Protein AF-A0A0G1RET8-F1 (afdb_monomer_lite)

Foldseek 3Di:
DVVLVVVQVVCCVPVVHGDFDDADDVNPDTHDPSVVVVVVVVVVVVVVVVVVD

Structure (mmCIF, N/CA/C/O backbone):
data_AF-A0A0G1RET8-F1
#
_entry.id   AF-A0A0G1RET8-F1
#
loop_
_atom_site.group_PDB
_atom_site.id
_atom_site.type_symbol
_atom_site.label_atom_id
_atom_site.label_alt_id
_atom_site.label_comp_id
_atom_site.label_asym_id
_atom_site.label_entity_id
_atom_site.label_seq_id
_atom_site.pdbx_PDB_ins_code
_atom_site.Cartn_x
_atom_site.Cartn_y
_atom_site.Cartn_z
_atom_site.occupancy
_atom_site.B_iso_or_equiv
_atom_site.auth_seq_id
_atom_site.auth_comp_id
_atom_site.auth_asym_id
_atom_site.auth_atom_id
_atom_site.pdbx_PDB_model_num
ATOM 1 N N . MET A 1 1 ? -9.228 2.343 1.611 1.00 91.69 1 MET A N 1
ATOM 2 C CA . MET A 1 1 ? -9.068 0.893 1.372 1.00 91.69 1 MET A CA 1
ATOM 3 C C . MET A 1 1 ? -9.380 0.508 -0.069 1.00 91.69 1 MET A C 1
ATOM 5 O O . MET A 1 1 ? -8.443 0.142 -0.761 1.00 91.69 1 MET A O 1
ATOM 9 N N . LEU A 1 2 ? -10.625 0.638 -0.553 1.00 96.94 2 LEU A N 1
ATOM 10 C CA . LEU A 1 2 ? -10.990 0.255 -1.933 1.00 96.94 2 LEU A CA 1
ATOM 11 C C . LEU A 1 2 ? -10.139 0.944 -3.010 1.00 96.94 2 LEU A C 1
ATOM 13 O O . LEU A 1 2 ? -9.619 0.272 -3.891 1.00 96.94 2 LEU A O 1
ATOM 17 N N . SER A 1 3 ? -9.945 2.261 -2.908 1.00 96.88 3 SER A N 1
ATOM 18 C CA . SER A 1 3 ? -9.103 3.022 -3.842 1.00 96.88 3 SER A CA 1
ATOM 19 C C . SER A 1 3 ? -7.671 2.486 -3.922 1.00 96.88 3 SER A C 1
ATOM 21 O O . SER A 1 3 ? -7.154 2.276 -5.015 1.00 96.88 3 SER A O 1
ATOM 23 N N . GLY A 1 4 ? -7.050 2.204 -2.772 1.00 97.31 4 GLY A N 1
ATOM 24 C CA . GLY A 1 4 ? -5.716 1.609 -2.717 1.00 97.31 4 GLY A CA 1
ATOM 25 C C . GLY A 1 4 ? -5.686 0.201 -3.318 1.00 97.31 4 GLY A C 1
ATOM 26 O O . GLY A 1 4 ? -4.834 -0.092 -4.149 1.00 97.31 4 GLY A O 1
ATOM 27 N N . ALA A 1 5 ? -6.663 -0.649 -2.990 1.00 98.00 5 ALA A N 1
ATOM 28 C CA . ALA A 1 5 ? -6.745 -1.998 -3.550 1.00 98.00 5 ALA A CA 1
ATOM 29 C C . ALA A 1 5 ? -6.871 -1.983 -5.083 1.00 98.00 5 ALA A C 1
ATOM 31 O O . ALA A 1 5 ? -6.147 -2.707 -5.763 1.00 98.00 5 ALA A O 1
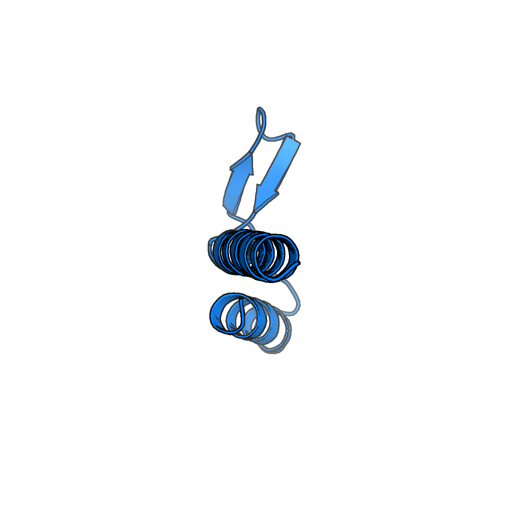ATOM 32 N N . VAL A 1 6 ? -7.736 -1.122 -5.630 1.00 98.44 6 VAL A N 1
ATOM 33 C CA . VAL A 1 6 ? -7.916 -0.974 -7.081 1.00 98.44 6 VAL A CA 1
ATOM 34 C C . VAL A 1 6 ? -6.643 -0.450 -7.744 1.00 98.44 6 VAL A C 1
ATOM 36 O O . VAL A 1 6 ? -6.226 -1.013 -8.749 1.0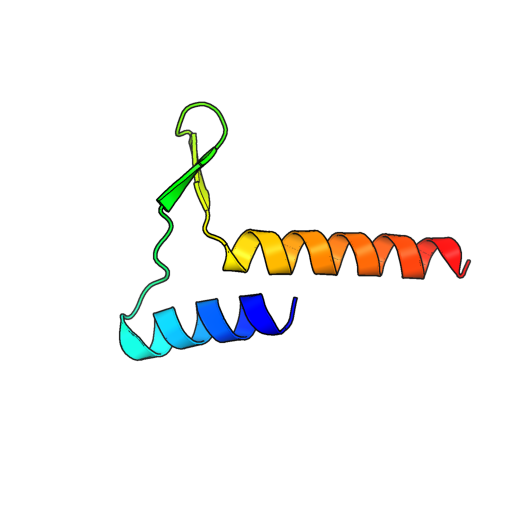0 98.44 6 VAL A O 1
ATOM 39 N N . SER A 1 7 ? -5.983 0.564 -7.176 1.00 97.94 7 SER A N 1
ATOM 40 C CA . SER A 1 7 ? -4.727 1.101 -7.724 1.00 97.94 7 SER A CA 1
ATOM 41 C C . SER A 1 7 ? -3.632 0.032 -7.795 1.00 97.94 7 SER A C 1
ATOM 43 O O . SER A 1 7 ? -3.074 -0.215 -8.859 1.00 97.94 7 SER A O 1
ATOM 45 N N . ASN A 1 8 ? -3.388 -0.677 -6.690 1.00 98.25 8 ASN A N 1
ATOM 46 C CA . ASN A 1 8 ? -2.399 -1.754 -6.620 1.00 98.25 8 ASN A CA 1
ATOM 47 C C . ASN A 1 8 ? -2.763 -2.957 -7.517 1.00 98.25 8 ASN A C 1
ATOM 49 O O . ASN A 1 8 ? -1.883 -3.703 -7.953 1.00 98.25 8 ASN A O 1
ATOM 53 N N . MET A 1 9 ? -4.051 -3.193 -7.779 1.00 98.50 9 MET A N 1
ATOM 54 C CA . MET A 1 9 ? -4.500 -4.203 -8.740 1.00 98.50 9 MET A CA 1
ATOM 55 C C . MET A 1 9 ? -4.221 -3.763 -10.181 1.00 98.50 9 MET A C 1
ATOM 57 O O . MET A 1 9 ? -3.713 -4.561 -10.964 1.00 98.50 9 MET A O 1
ATOM 61 N N . LEU A 1 10 ? -4.520 -2.508 -10.528 1.00 98.44 10 LEU A N 1
ATOM 62 C CA . LEU A 1 10 ? -4.243 -1.956 -11.856 1.00 98.44 10 LEU A CA 1
ATOM 63 C C . LEU A 1 10 ? -2.748 -1.992 -12.173 1.00 98.44 10 LEU A C 1
ATOM 65 O O . LEU A 1 10 ? -2.380 -2.413 -13.267 1.00 98.44 10 LEU A O 1
ATOM 69 N N . ASP A 1 11 ? -1.895 -1.658 -11.205 1.00 98.25 11 ASP A N 1
ATOM 70 C CA . ASP A 1 11 ? -0.444 -1.755 -11.369 1.00 98.25 11 ASP A CA 1
ATOM 71 C C . ASP A 1 11 ? -0.009 -3.182 -11.730 1.00 98.25 11 ASP A C 1
ATOM 73 O O . ASP A 1 11 ? 0.733 -3.388 -12.692 1.00 98.25 11 ASP A O 1
ATOM 77 N N . ARG A 1 12 ? -0.557 -4.194 -11.045 1.00 98.38 12 ARG A N 1
ATOM 78 C CA . ARG A 1 12 ? -0.287 -5.606 -11.361 1.00 98.38 12 ARG A CA 1
ATOM 79 C C . ARG A 1 12 ? -0.786 -6.009 -12.747 1.00 98.38 12 ARG A C 1
ATOM 81 O O . ARG A 1 12 ? -0.099 -6.761 -13.428 1.00 98.38 12 ARG A O 1
ATOM 88 N N . LEU A 1 13 ? -1.956 -5.528 -13.165 1.00 98.62 13 LEU A N 1
ATOM 89 C CA . LEU A 1 13 ? -2.533 -5.865 -14.470 1.00 98.62 13 LEU A CA 1
ATOM 90 C C . LEU A 1 13 ? -1.782 -5.205 -15.635 1.00 98.62 13 LEU A C 1
ATOM 92 O O . LEU A 1 13 ? -1.662 -5.814 -16.694 1.00 98.62 13 LEU A O 1
ATOM 96 N N . ILE A 1 14 ? -1.289 -3.977 -15.451 1.00 98.50 14 ILE A N 1
ATOM 97 C CA . ILE A 1 14 ? -0.660 -3.183 -16.518 1.00 98.50 14 ILE A CA 1
ATOM 98 C C . ILE A 1 14 ? 0.857 -3.395 -16.555 1.00 98.50 14 ILE A C 1
ATOM 100 O O . ILE A 1 14 ? 1.435 -3.526 -17.632 1.00 98.50 14 ILE A O 1
ATOM 104 N N . PHE A 1 15 ? 1.514 -3.419 -15.394 1.00 98.00 15 PHE A N 1
ATOM 105 C CA . PHE A 1 15 ? 2.976 -3.456 -15.282 1.00 98.00 15 PHE A CA 1
ATOM 106 C C . PHE A 1 15 ? 3.523 -4.802 -14.795 1.00 98.00 15 PHE A C 1
ATOM 108 O O . PHE A 1 15 ? 4.735 -4.998 -14.805 1.00 98.00 15 PHE A O 1
ATOM 115 N N . GLY A 1 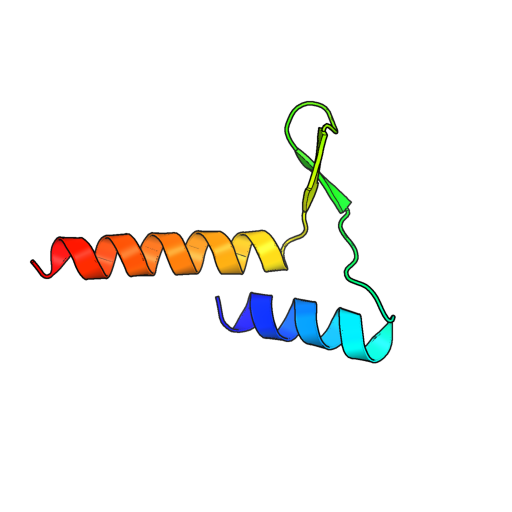16 ? 2.662 -5.728 -14.358 1.00 98.19 16 GLY A N 1
ATOM 116 C CA . GLY A 1 16 ? 3.076 -7.021 -13.802 1.00 98.19 16 GLY A CA 1
ATOM 117 C C . GLY A 1 16 ? 3.625 -6.948 -12.372 1.00 98.19 16 GLY A C 1
ATOM 118 O O . GLY A 1 16 ? 3.951 -7.979 -11.788 1.00 98.19 16 GLY A O 1
ATOM 119 N N . CYS A 1 17 ? 3.714 -5.754 -11.783 1.00 97.12 17 CYS A N 1
ATOM 120 C CA . CYS A 1 17 ? 4.197 -5.529 -10.424 1.00 97.12 17 CYS A CA 1
ATOM 121 C C . CYS A 1 17 ? 3.589 -4.256 -9.823 1.00 97.12 17 CYS A C 1
ATOM 123 O O . CYS A 1 17 ? 3.015 -3.433 -10.532 1.00 97.12 17 CYS A O 1
ATOM 125 N N . VAL A 1 18 ? 3.727 -4.104 -8.507 1.00 98.25 18 VAL A N 1
ATOM 126 C CA . VAL A 1 18 ? 3.424 -2.856 -7.795 1.00 98.25 18 VAL A CA 1
ATOM 127 C C . VAL A 1 18 ? 4.700 -2.034 -7.688 1.00 98.25 18 VAL A C 1
ATOM 129 O O . VAL A 1 18 ? 5.774 -2.598 -7.478 1.00 98.25 18 VAL A O 1
ATOM 132 N N . ARG A 1 19 ? 4.594 -0.712 -7.850 1.00 97.25 19 ARG A N 1
ATOM 133 C CA . ARG A 1 19 ? 5.738 0.191 -7.699 1.00 97.25 19 ARG A CA 1
ATOM 134 C C . ARG A 1 19 ? 5.744 0.815 -6.315 1.00 97.25 19 ARG A C 1
ATOM 136 O O . ARG A 1 19 ? 4.989 1.747 -6.050 1.00 97.25 19 ARG A O 1
ATOM 143 N N . ASP A 1 20 ? 6.670 0.355 -5.490 1.00 97.44 20 ASP A N 1
ATOM 144 C CA . ASP A 1 20 ? 6.931 0.922 -4.172 1.00 97.44 20 ASP A CA 1
ATOM 145 C C . ASP A 1 20 ? 8.084 1.923 -4.253 1.00 97.44 20 ASP A C 1
ATOM 147 O O . ASP A 1 20 ? 9.118 1.653 -4.864 1.00 97.44 20 ASP A O 1
ATOM 151 N N . PHE A 1 21 ? 7.886 3.115 -3.692 1.00 96.69 21 PHE A N 1
ATOM 152 C CA . PHE A 1 21 ? 8.818 4.239 -3.862 1.00 96.69 21 PHE A CA 1
ATOM 153 C C . PHE A 1 21 ? 8.966 5.118 -2.620 1.00 96.69 21 PHE A C 1
ATOM 155 O O . PHE A 1 21 ? 9.819 6.003 -2.599 1.00 96.69 21 PHE A O 1
ATOM 162 N N . ILE A 1 22 ? 8.153 4.901 -1.584 1.00 97.44 22 ILE A N 1
ATOM 163 C CA . ILE A 1 22 ? 8.253 5.622 -0.318 1.00 97.44 22 ILE A CA 1
ATOM 164 C C . ILE A 1 22 ? 9.084 4.762 0.640 1.00 97.44 22 ILE A C 1
ATOM 166 O O . ILE A 1 22 ? 8.616 3.687 1.017 1.00 97.44 22 ILE A O 1
ATOM 170 N N . PRO A 1 23 ? 10.298 5.190 1.030 1.00 97.00 23 PRO A N 1
ATOM 171 C CA . PRO A 1 23 ? 11.122 4.439 1.968 1.00 97.00 23 PRO A CA 1
ATOM 172 C C . PRO A 1 23 ? 10.561 4.505 3.392 1.00 97.00 23 PRO A C 1
ATOM 174 O O . PRO A 1 23 ? 10.045 5.537 3.828 1.00 97.00 23 PRO A O 1
ATOM 177 N N . PHE A 1 24 ? 10.707 3.418 4.146 1.00 95.44 24 PHE A N 1
ATOM 178 C CA . PHE A 1 24 ? 10.309 3.325 5.549 1.00 95.44 24 PHE A CA 1
ATOM 179 C C . PHE A 1 24 ? 11.373 2.616 6.392 1.00 95.44 24 PHE A C 1
ATOM 181 O O . PHE A 1 24 ? 12.027 1.694 5.914 1.00 95.44 24 PHE A O 1
ATOM 188 N N . ILE A 1 25 ? 11.526 3.049 7.654 1.00 91.19 25 ILE A N 1
ATOM 189 C CA . ILE A 1 25 ? 12.533 2.569 8.628 1.00 91.19 25 ILE A CA 1
ATOM 190 C C . ILE A 1 25 ? 13.910 2.398 7.967 1.00 91.19 25 ILE A C 1
ATOM 192 O O . ILE A 1 25 ? 14.325 1.285 7.673 1.00 91.19 25 ILE A O 1
ATOM 196 N N . PHE A 1 26 ? 14.624 3.504 7.733 1.00 91.31 26 PHE A N 1
ATOM 197 C CA . PHE A 1 26 ? 15.989 3.473 7.179 1.00 91.31 26 PHE A CA 1
ATOM 198 C C . PHE A 1 26 ? 16.125 2.581 5.925 1.00 91.31 26 PHE A C 1
ATOM 200 O O . PHE A 1 26 ? 17.027 1.750 5.858 1.00 91.31 26 PHE A O 1
ATOM 207 N N . ASP A 1 27 ? 15.197 2.719 4.971 1.00 91.44 27 ASP A N 1
ATOM 208 C CA . ASP A 1 27 ? 15.155 1.938 3.722 1.00 91.44 27 ASP A CA 1
ATOM 209 C C . ASP A 1 27 ? 14.978 0.412 3.904 1.00 91.44 27 ASP A C 1
ATOM 211 O O . ASP A 1 27 ? 15.223 -0.358 2.976 1.00 91.44 27 ASP A O 1
ATOM 215 N N . LEU A 1 28 ? 14.516 -0.056 5.074 1.00 94.12 28 LEU A N 1
ATOM 216 C CA . LEU A 1 28 ? 14.260 -1.481 5.325 1.00 94.12 28 LEU A CA 1
ATOM 217 C C . LEU A 1 28 ? 13.138 -2.028 4.436 1.00 94.12 28 LEU A C 1
ATOM 219 O O . LEU A 1 28 ? 13.192 -3.179 4.002 1.00 94.12 28 LEU A O 1
ATOM 223 N N . PHE A 1 29 ? 12.111 -1.218 4.180 1.00 94.38 29 PHE A N 1
ATOM 224 C CA . PHE A 1 29 ? 11.067 -1.541 3.217 1.00 94.38 29 PHE A CA 1
ATOM 225 C C . PHE A 1 29 ? 10.518 -0.295 2.536 1.00 94.38 29 PHE A C 1
ATOM 227 O O . PHE A 1 29 ? 10.608 0.818 3.055 1.00 94.38 29 PHE A O 1
ATOM 234 N N . TYR A 1 30 ? 9.919 -0.515 1.371 1.00 97.56 30 TYR A N 1
ATOM 235 C CA . TYR A 1 30 ? 9.249 0.508 0.588 1.00 97.56 30 TYR A CA 1
ATOM 236 C C . TYR A 1 30 ? 7.753 0.226 0.560 1.00 97.56 30 TYR A C 1
ATOM 238 O O . TYR A 1 30 ? 7.321 -0.922 0.642 1.00 97.56 30 TYR A O 1
ATOM 246 N N . PHE A 1 31 ? 6.973 1.288 0.450 1.00 97.62 31 PHE A N 1
ATOM 247 C CA . PHE A 1 31 ? 5.537 1.222 0.226 1.00 97.62 31 PHE A CA 1
ATOM 248 C C . PHE A 1 31 ? 5.134 2.305 -0.774 1.00 97.62 31 PHE A C 1
ATOM 250 O O . PHE A 1 31 ? 5.964 3.088 -1.255 1.00 97.62 31 PHE A O 1
ATOM 257 N N . ASN A 1 32 ? 3.851 2.370 -1.094 1.00 97.94 32 ASN A N 1
ATOM 258 C CA . ASN A 1 32 ? 3.301 3.416 -1.940 1.00 97.94 32 ASN A CA 1
ATOM 259 C C . ASN A 1 32 ? 2.024 4.030 -1.341 1.00 97.94 32 ASN A C 1
ATOM 261 O O . ASN A 1 32 ? 1.534 3.649 -0.277 1.00 97.94 32 ASN A O 1
ATOM 265 N N . ALA A 1 33 ? 1.461 5.021 -2.031 1.00 97.56 33 ALA A N 1
ATOM 266 C CA . ALA A 1 33 ? 0.253 5.698 -1.565 1.00 97.56 33 ALA A CA 1
ATOM 267 C C . ALA A 1 33 ? -0.955 4.750 -1.412 1.00 97.56 33 ALA A C 1
ATOM 269 O O . ALA A 1 33 ? -1.773 4.936 -0.509 1.00 97.56 33 ALA A O 1
ATOM 270 N N . ALA A 1 34 ? -1.076 3.733 -2.268 1.00 98.06 34 ALA A N 1
ATOM 271 C CA . ALA A 1 34 ? -2.147 2.750 -2.201 1.00 98.06 34 ALA A CA 1
ATOM 272 C C . ALA A 1 34 ? -2.082 1.923 -0.909 1.00 98.06 34 ALA A C 1
ATOM 274 O O . ALA A 1 34 ? -3.124 1.722 -0.278 1.00 98.06 34 ALA A O 1
ATOM 275 N N . ASP A 1 35 ? -0.885 1.534 -0.464 1.00 97.62 35 ASP A N 1
ATOM 276 C CA . ASP A 1 35 ? -0.690 0.821 0.804 1.00 97.62 35 ASP A CA 1
ATOM 277 C C . ASP A 1 35 ? -1.128 1.676 1.995 1.00 97.62 35 ASP A C 1
ATOM 279 O O . ASP A 1 35 ? -1.855 1.197 2.868 1.00 97.62 35 ASP A O 1
ATOM 283 N N . THR A 1 36 ? -0.809 2.975 1.985 1.00 97.06 36 THR A N 1
ATOM 284 C CA . THR A 1 36 ? -1.272 3.930 3.006 1.00 97.06 36 THR A CA 1
ATOM 285 C C . THR A 1 36 ? -2.800 3.996 3.067 1.00 97.06 36 THR A C 1
ATOM 287 O O . THR A 1 36 ? -3.384 3.954 4.150 1.00 97.06 36 THR A O 1
ATOM 290 N N . PHE A 1 37 ? -3.487 4.054 1.919 1.00 97.81 37 PHE A N 1
ATOM 291 C CA . PHE A 1 37 ? -4.955 4.079 1.878 1.00 97.81 37 PHE A CA 1
ATOM 292 C C . PHE A 1 37 ? -5.597 2.762 2.325 1.00 97.81 37 PHE A C 1
ATOM 294 O O . PHE A 1 37 ? -6.729 2.766 2.834 1.00 97.81 37 PHE A O 1
ATOM 301 N N . ILE A 1 38 ? -4.932 1.630 2.093 1.00 98.50 38 ILE A N 1
ATOM 302 C CA . ILE A 1 38 ? -5.368 0.324 2.591 1.00 98.50 38 ILE A CA 1
ATOM 303 C C . ILE A 1 38 ? -5.198 0.286 4.110 1.00 98.50 38 ILE A C 1
ATOM 305 O O . ILE A 1 38 ? -6.192 0.074 4.803 1.00 98.50 38 ILE A O 1
ATOM 309 N N . ALA A 1 39 ? -4.001 0.586 4.618 1.00 97.69 39 ALA A N 1
ATOM 310 C CA . ALA A 1 39 ? -3.679 0.564 6.042 1.00 97.69 39 ALA A CA 1
ATOM 311 C C . ALA A 1 39 ? -4.561 1.521 6.859 1.00 97.69 39 ALA A C 1
ATOM 313 O O . ALA A 1 39 ? -5.166 1.106 7.845 1.00 97.69 39 ALA A O 1
ATOM 314 N N . ALA A 1 40 ? -4.719 2.775 6.421 1.00 97.75 40 ALA A N 1
ATOM 315 C CA . ALA A 1 40 ? -5.572 3.749 7.103 1.00 97.75 40 ALA A CA 1
ATOM 316 C C . ALA A 1 40 ? -7.051 3.330 7.093 1.00 97.75 40 ALA A C 1
ATOM 318 O O . ALA A 1 40 ? -7.743 3.442 8.102 1.00 97.75 40 ALA A O 1
ATOM 319 N N . GLY A 1 41 ? -7.542 2.808 5.964 1.00 97.56 41 GLY A N 1
ATOM 320 C CA . GLY A 1 41 ? -8.916 2.316 5.874 1.00 97.56 41 GLY A CA 1
ATOM 321 C C . GLY A 1 41 ? -9.173 1.116 6.787 1.00 97.56 41 GLY A C 1
ATOM 322 O O . GLY A 1 41 ? -10.211 1.064 7.439 1.00 97.56 41 GLY A O 1
ATOM 323 N N . PHE A 1 42 ? -8.218 0.189 6.870 1.00 98.12 42 PHE A N 1
ATOM 324 C CA . PHE A 1 42 ? -8.286 -0.941 7.792 1.00 98.12 42 PHE A CA 1
ATOM 325 C C . PHE A 1 42 ? -8.245 -0.485 9.256 1.00 98.12 42 PHE A C 1
ATOM 327 O O . PHE A 1 42 ? -9.050 -0.946 10.060 1.00 98.12 42 PHE A O 1
ATOM 334 N N . LEU A 1 43 ? -7.386 0.482 9.595 1.00 98.00 43 LEU A N 1
ATOM 335 C CA . LEU A 1 43 ? -7.335 1.063 10.936 1.00 98.00 43 LEU A CA 1
ATOM 336 C C . LEU A 1 43 ? -8.677 1.695 11.334 1.00 98.00 43 LEU A C 1
ATOM 338 O O . LEU A 1 43 ? -9.179 1.428 12.423 1.00 98.00 43 LEU A O 1
ATOM 342 N N . PHE A 1 44 ? -9.296 2.486 10.452 1.00 97.12 44 PHE A N 1
ATOM 343 C CA . PHE A 1 44 ? -10.620 3.057 10.718 1.00 97.12 44 PHE A CA 1
ATOM 344 C C . PHE A 1 44 ? -11.710 1.993 10.845 1.00 97.12 44 PHE A C 1
ATOM 346 O O . PHE A 1 44 ? -12.588 2.131 11.694 1.00 97.12 44 PHE A O 1
ATOM 353 N N . PHE A 1 45 ? -11.645 0.930 10.041 1.00 96.94 45 PHE A N 1
ATOM 354 C CA . PHE A 1 45 ? -12.556 -0.204 10.165 1.00 96.94 45 PHE A CA 1
ATOM 355 C C . PHE A 1 45 ? -12.445 -0.869 11.543 1.00 96.94 45 PHE A C 1
ATOM 357 O O . PHE A 1 45 ? -13.468 -1.079 12.188 1.00 96.94 45 PHE A O 1
ATOM 364 N N . LEU A 1 46 ? -11.225 -1.121 12.033 1.00 97.31 46 LEU A N 1
ATOM 365 C CA . LEU A 1 46 ? -11.012 -1.665 13.378 1.00 97.31 46 LEU A CA 1
ATOM 366 C C . LEU A 1 46 ? -11.544 -0.726 14.465 1.00 97.31 46 LEU A C 1
ATOM 368 O O . LEU A 1 46 ? -12.250 -1.174 15.362 1.00 97.31 46 LEU A O 1
ATOM 372 N N . ILE A 1 47 ? -11.253 0.577 14.372 1.00 97.62 47 ILE A N 1
ATOM 373 C CA . ILE A 1 47 ? -11.761 1.571 15.331 1.00 97.62 47 ILE A CA 1
ATOM 374 C C . ILE A 1 47 ? -13.292 1.558 15.365 1.00 97.62 47 ILE A C 1
ATOM 376 O O . ILE A 1 47 ? -13.879 1.607 16.441 1.00 97.62 47 ILE 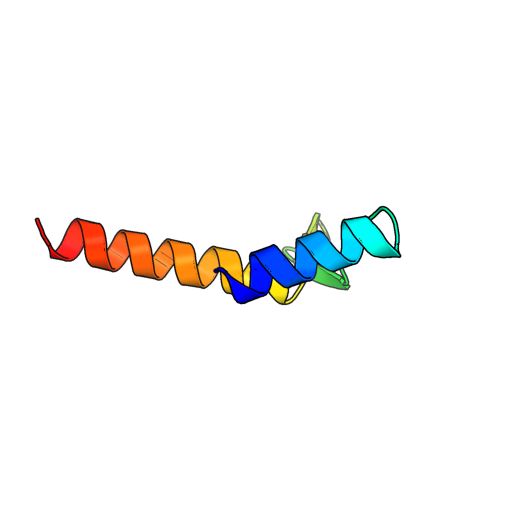A O 1
ATOM 380 N N . PHE A 1 48 ? -13.944 1.497 14.203 1.00 97.12 48 PHE A N 1
ATOM 381 C CA . PHE A 1 48 ? -15.400 1.435 14.124 1.00 97.12 48 PHE A CA 1
ATOM 382 C C . PHE A 1 48 ? -15.949 0.141 14.734 1.00 97.12 48 PHE A C 1
ATOM 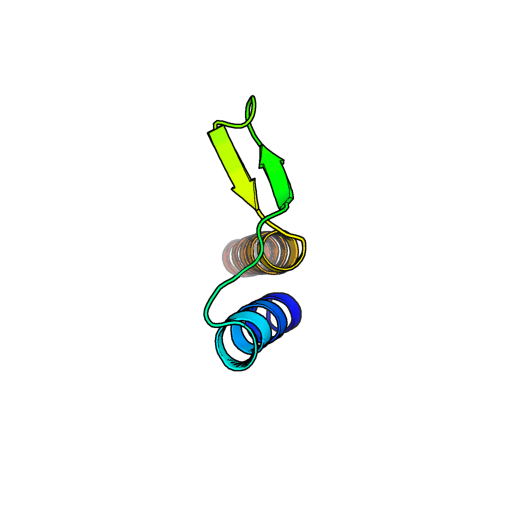384 O O . PHE A 1 48 ? -16.877 0.206 15.535 1.00 97.12 48 PHE A O 1
ATOM 391 N N . LEU A 1 49 ? -15.345 -1.003 14.402 1.00 97.12 49 LEU A N 1
ATOM 392 C CA . LEU A 1 49 ? -15.749 -2.315 14.902 1.00 97.12 49 LEU A CA 1
ATOM 393 C C . LEU A 1 49 ? -15.681 -2.375 16.435 1.00 97.12 49 LEU A C 1
ATOM 395 O O . LEU A 1 49 ? -16.674 -2.700 17.075 1.00 97.12 49 LEU A O 1
ATOM 399 N N . PHE A 1 50 ? -14.553 -1.976 17.029 1.00 96.31 50 PHE A N 1
ATOM 400 C CA . PHE A 1 50 ? -14.372 -2.011 18.486 1.00 96.31 50 PHE A CA 1
ATOM 401 C C . PHE A 1 50 ? -15.103 -0.896 19.236 1.00 96.31 50 PHE A C 1
ATOM 403 O O . PHE A 1 50 ? -15.342 -1.029 20.427 1.00 96.31 50 PHE A O 1
ATOM 410 N N . LYS A 1 51 ? -15.451 0.214 18.576 1.00 92.62 51 LYS A N 1
ATOM 411 C CA . LYS A 1 51 ? -16.314 1.244 19.175 1.00 92.62 51 LYS A CA 1
ATOM 412 C C . LYS A 1 51 ? -17.786 0.820 19.213 1.00 92.62 51 LYS A C 1
ATOM 414 O O . LYS A 1 51 ? -18.559 1.403 19.968 1.00 92.62 51 LYS A O 1
ATOM 419 N N . SER A 1 52 ? -18.185 -0.104 18.341 1.00 77.38 52 SER A N 1
ATOM 420 C CA . SER A 1 52 ? -19.557 -0.613 18.284 1.00 77.38 52 SER A CA 1
ATOM 421 C C . SER A 1 52 ? -19.849 -1.753 19.265 1.00 77.38 52 SER A C 1
ATOM 423 O O . SER A 1 52 ? -21.013 -2.133 19.378 1.00 77.38 52 SER A O 1
ATOM 425 N N . GLU A 1 53 ? -18.831 -2.259 19.969 1.00 56.81 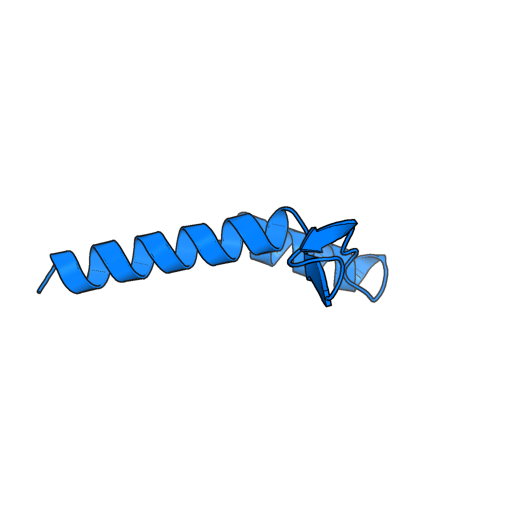53 GLU A N 1
ATOM 426 C CA . GLU A 1 53 ? -18.972 -3.140 21.142 1.00 56.81 53 GLU A CA 1
ATOM 427 C C . GLU A 1 53 ? -18.990 -2.329 22.446 1.00 56.81 53 GLU A C 1
ATOM 429 O O . GLU A 1 53 ? -19.769 -2.705 23.351 1.00 56.81 53 GLU A O 1
#

pLDDT: mean 95.78, std 6.32, range [56.81, 98.62]

Radius of gyration: 13.55 Å; chains: 1; bounding box: 36×13×38 Å

Sequence (53 aa):
MLSGAVSNMLDRLIFGCVRDFIPFIFDLFYFNAADTFIAAGFLFFLIFLFKSE

Secondary structure (DSSP, 8-state):
-HHHHHHHHHHHHHHSS----EEETTTTEEE-HHHHHHHHHHHHHHHHHHH--